Protein AF-A0A1R1XQ41-F1 (afdb_monomer_lite)

Sequence (95 aa):
MIPIRIPEFLYKLKHNLFPDYFLYALLAAGCEILEPHIIDRKKRSDIKYANMAMDILEKICDIHDPYIIWACCLIDSYIWKIIENDKRQVIYGTT

Organism: NCBI:txid133412

Foldseek 3Di:
DDPDPVVVVVVCVVVVVDDLLLVLLVCLLVQCVVCVPPPDPVPRPSVVSLVVSVVVLVVDPDPPDPSSVVSVVSSVNNVVVVVVVVVCCVVPDDD

pLDDT: mean 83.49, std 12.81, range [43.84, 96.12]

Radius of gyration: 15.07 Å; chains: 1; bounding box: 43×27×42 Å

Structure (mmCIF, N/CA/C/O backbone):
data_AF-A0A1R1XQ41-F1
#
_entry.id   AF-A0A1R1XQ41-F1
#
loop_
_atom_site.group_PDB
_atom_site.id
_atom_site.type_symbol
_atom_site.label_atom_id
_atom_site.label_alt_id
_atom_site.label_comp_id
_atom_site.label_asym_id
_atom_site.label_entity_id
_atom_site.label_seq_id
_atom_site.pdbx_PDB_ins_code
_atom_site.Cartn_x
_atom_site.Cartn_y
_atom_site.Cartn_z
_atom_site.occupancy
_atom_site.B_iso_or_equiv
_atom_site.auth_seq_id
_atom_site.auth_comp_id
_atom_site.auth_asym_id
_atom_site.auth_atom_id
_atom_site.pdbx_PDB_model_num
ATOM 1 N N . MET A 1 1 ? -1.255 -15.593 -1.557 1.00 54.53 1 MET A N 1
ATOM 2 C CA . MET A 1 1 ? -2.516 -15.132 -2.185 1.00 54.53 1 MET A CA 1
ATOM 3 C C . MET A 1 1 ? -3.442 -14.643 -1.085 1.00 54.53 1 MET A C 1
ATOM 5 O O . MET A 1 1 ? -3.667 -15.399 -0.148 1.00 54.53 1 MET A O 1
ATOM 9 N N . ILE A 1 2 ? -3.934 -13.403 -1.165 1.00 64.81 2 ILE A N 1
ATOM 10 C CA . ILE A 1 2 ? -4.910 -12.864 -0.204 1.00 64.81 2 ILE A CA 1
ATOM 11 C C . ILE A 1 2 ? -6.256 -13.550 -0.455 1.00 64.81 2 ILE A C 1
ATOM 13 O O . ILE A 1 2 ? -6.736 -13.478 -1.589 1.00 64.81 2 ILE A O 1
ATOM 17 N N . PRO A 1 3 ? -6.899 -14.182 0.544 1.00 71.62 3 PRO A N 1
ATOM 18 C CA . PRO A 1 3 ? -8.284 -14.621 0.419 1.00 71.62 3 PRO A CA 1
ATOM 19 C C . PRO A 1 3 ? -9.196 -13.386 0.462 1.00 71.62 3 PRO A C 1
ATOM 21 O O . PRO A 1 3 ? -9.787 -13.051 1.486 1.00 71.62 3 PRO A O 1
ATOM 24 N N . ILE A 1 4 ? -9.250 -12.647 -0.648 1.00 83.56 4 ILE A N 1
ATOM 25 C CA . ILE A 1 4 ? -9.961 -11.374 -0.728 1.00 83.56 4 ILE A CA 1
ATOM 26 C C . ILE A 1 4 ? -11.426 -11.624 -1.092 1.00 83.56 4 ILE A C 1
ATOM 28 O O . ILE A 1 4 ? -11.752 -12.226 -2.115 1.00 83.56 4 ILE A O 1
ATOM 32 N N . ARG A 1 5 ? -12.342 -11.141 -0.252 1.00 89.69 5 ARG A N 1
ATOM 33 C CA . ARG A 1 5 ? -13.768 -11.090 -0.587 1.00 89.69 5 ARG A CA 1
ATOM 34 C C . ARG A 1 5 ? -14.012 -9.784 -1.328 1.00 89.69 5 ARG A C 1
ATOM 36 O O . ARG A 1 5 ? -14.165 -8.748 -0.693 1.00 89.69 5 ARG A O 1
ATOM 43 N N . ILE A 1 6 ? -14.024 -9.829 -2.662 1.00 89.94 6 ILE A N 1
ATOM 44 C CA . ILE A 1 6 ? -14.079 -8.626 -3.519 1.00 89.94 6 ILE A CA 1
ATOM 45 C C . ILE A 1 6 ? -15.172 -7.626 -3.086 1.00 89.94 6 ILE A C 1
ATOM 47 O O . ILE A 1 6 ? -14.846 -6.449 -2.952 1.00 89.94 6 ILE A O 1
ATOM 51 N N . PRO A 1 7 ? -16.424 -8.033 -2.784 1.00 93.44 7 PRO A N 1
ATOM 52 C CA . PRO A 1 7 ? -17.448 -7.075 -2.360 1.00 93.44 7 PRO A CA 1
ATOM 53 C C . PRO A 1 7 ? -17.092 -6.348 -1.057 1.00 93.44 7 PRO A C 1
ATOM 55 O O . PRO A 1 7 ? -17.263 -5.137 -0.952 1.00 93.44 7 PRO A O 1
ATOM 58 N N . GLU A 1 8 ? -16.555 -7.077 -0.077 1.00 93.06 8 GLU A N 1
ATOM 59 C CA . GLU A 1 8 ? -16.133 -6.522 1.212 1.00 93.06 8 GLU A CA 1
ATOM 60 C C . GLU A 1 8 ? -14.914 -5.611 1.046 1.00 93.06 8 GLU A C 1
ATOM 62 O O . GLU A 1 8 ? -14.850 -4.536 1.639 1.00 93.06 8 GLU A O 1
ATOM 67 N N . PHE A 1 9 ? -13.973 -6.015 0.196 1.00 91.81 9 PHE A N 1
ATOM 68 C CA . PHE A 1 9 ? -12.809 -5.213 -0.146 1.00 91.81 9 PHE A CA 1
ATOM 69 C C . PHE A 1 9 ? -13.217 -3.873 -0.763 1.00 91.81 9 PHE A C 1
ATOM 71 O O . PHE A 1 9 ? -12.800 -2.823 -0.286 1.00 91.81 9 PHE A O 1
ATOM 78 N N . LEU A 1 10 ? -14.084 -3.893 -1.779 1.00 93.25 10 LEU A N 1
ATOM 79 C CA . LEU A 1 10 ? -14.565 -2.676 -2.435 1.00 93.25 10 LEU A CA 1
ATOM 80 C C . LEU A 1 10 ? -15.387 -1.801 -1.485 1.00 93.25 10 LEU A C 1
ATOM 82 O O . LEU A 1 10 ? -15.277 -0.577 -1.531 1.00 93.25 10 LEU A O 1
ATOM 86 N N . TYR A 1 11 ? -16.175 -2.412 -0.598 1.00 95.50 11 TYR A N 1
ATOM 87 C CA . TYR A 1 11 ? -16.883 -1.683 0.448 1.00 95.50 11 TYR A CA 1
ATOM 88 C C . TYR A 1 11 ? -15.907 -0.953 1.376 1.00 95.50 11 TYR A C 1
ATOM 90 O O . TYR A 1 11 ? -16.055 0.251 1.583 1.00 95.50 11 TYR A O 1
ATOM 98 N N . LYS A 1 12 ? -14.890 -1.654 1.891 1.00 94.31 12 LYS A N 1
ATOM 99 C CA . LYS A 1 12 ? -13.859 -1.077 2.763 1.00 94.31 12 LYS A CA 1
ATOM 100 C C . LYS A 1 12 ? -13.067 0.022 2.062 1.00 94.31 12 LYS A C 1
ATOM 102 O O . LYS A 1 12 ? -12.826 1.061 2.666 1.00 94.31 12 LYS A O 1
ATOM 107 N N . LEU A 1 13 ? -12.743 -0.167 0.784 1.00 93.81 13 LEU A N 1
ATOM 108 C CA . LEU A 1 13 ? -12.058 0.830 -0.034 1.00 93.81 13 LEU A CA 1
ATOM 109 C C . LEU A 1 13 ? -12.903 2.098 -0.202 1.00 93.81 13 LEU A C 1
ATOM 111 O O . LEU A 1 13 ? -12.424 3.194 0.054 1.00 93.81 13 LEU A O 1
ATOM 115 N N . LYS A 1 14 ? -14.182 1.954 -0.574 1.00 95.19 14 LYS A N 1
ATOM 116 C CA . LYS A 1 14 ? -15.098 3.089 -0.770 1.00 95.19 14 LYS A CA 1
ATOM 117 C C . LYS A 1 14 ? -15.314 3.908 0.507 1.00 95.19 14 LYS A C 1
ATOM 119 O O . LYS A 1 14 ? -15.548 5.109 0.418 1.00 95.19 14 LYS A O 1
ATOM 124 N N . HIS A 1 15 ? -15.272 3.261 1.670 1.00 96.12 15 HIS A N 1
ATOM 125 C CA . HIS A 1 15 ? -15.528 3.892 2.967 1.00 96.12 15 HIS A CA 1
ATOM 126 C C . HIS A 1 15 ? -14.248 4.194 3.764 1.00 96.12 15 HIS A C 1
ATOM 128 O O . HIS A 1 15 ? -14.353 4.499 4.947 1.00 96.12 15 HIS A O 1
ATOM 134 N N . ASN A 1 16 ? -13.059 4.116 3.148 1.00 92.69 16 ASN A N 1
ATOM 135 C CA . ASN A 1 16 ? -11.762 4.372 3.797 1.00 92.69 16 ASN A CA 1
ATOM 136 C C . ASN A 1 16 ? -11.550 3.571 5.099 1.00 92.69 16 ASN A C 1
ATOM 138 O O . ASN A 1 16 ? -11.079 4.094 6.102 1.00 92.69 16 ASN A O 1
ATOM 142 N N . LEU A 1 17 ? -11.924 2.288 5.090 1.00 94.69 17 LEU A N 1
ATOM 143 C CA . LEU A 1 17 ? -11.797 1.380 6.240 1.00 94.69 17 LEU A CA 1
ATOM 144 C C . LEU A 1 17 ? -10.488 0.579 6.241 1.00 94.69 17 LEU A C 1
ATOM 146 O O . LEU A 1 17 ? -10.310 -0.308 7.076 1.00 94.69 17 LEU A O 1
ATOM 150 N N . PHE A 1 18 ? -9.606 0.833 5.276 1.00 94.19 18 PHE A N 1
ATOM 151 C CA . PHE A 1 18 ? -8.280 0.236 5.247 1.00 94.19 18 PHE A CA 1
ATOM 152 C C . PHE A 1 18 ? -7.262 1.156 5.913 1.00 94.19 18 PHE A C 1
ATOM 154 O O . PHE A 1 18 ? -7.371 2.372 5.767 1.00 94.19 18 PHE A O 1
ATOM 161 N N . PRO A 1 19 ? -6.245 0.591 6.577 1.00 93.50 19 PRO A N 1
ATOM 162 C CA . PRO A 1 19 ? -5.125 1.380 7.055 1.00 93.50 19 PRO A CA 1
ATOM 163 C C . PRO A 1 19 ? -4.357 2.038 5.903 1.00 93.50 19 PRO A C 1
ATOM 165 O O . PRO A 1 19 ? -4.135 1.418 4.857 1.00 93.50 19 PRO A O 1
ATOM 168 N N . ASP A 1 20 ? -3.878 3.259 6.1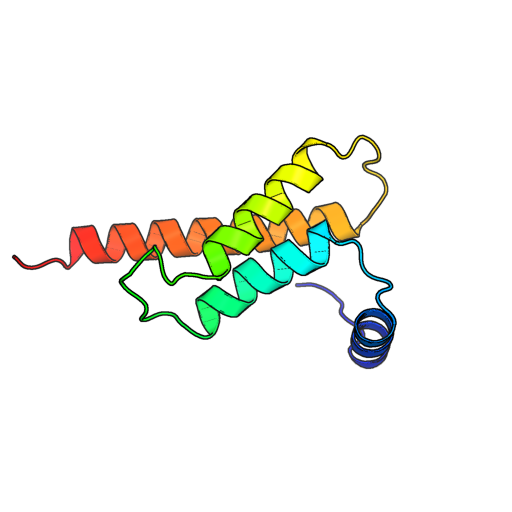30 1.00 94.38 20 ASP A N 1
ATOM 169 C CA . ASP A 1 20 ? -3.145 4.037 5.125 1.00 94.38 20 ASP A CA 1
ATOM 170 C C . ASP A 1 20 ? -1.901 3.304 4.612 1.00 94.38 20 ASP A C 1
ATOM 172 O O . ASP A 1 20 ? -1.656 3.262 3.408 1.00 94.38 20 ASP A O 1
ATOM 176 N N . TYR A 1 21 ? -1.148 2.648 5.501 1.00 94.00 21 TYR A N 1
ATOM 177 C CA . TYR A 1 21 ? 0.046 1.888 5.116 1.00 94.00 21 TYR A CA 1
ATOM 178 C C . TYR A 1 21 ? -0.274 0.752 4.133 1.00 94.00 21 TYR A C 1
ATOM 180 O O . TYR A 1 21 ? 0.496 0.494 3.209 1.00 94.00 21 TYR A O 1
ATOM 188 N N . PHE A 1 22 ? -1.429 0.099 4.292 1.00 94.25 22 PHE A N 1
ATOM 189 C CA . PHE A 1 22 ? -1.877 -0.966 3.400 1.00 94.25 22 PHE A CA 1
ATOM 190 C C . PHE A 1 22 ? -2.305 -0.397 2.046 1.00 94.25 22 PHE A C 1
ATOM 192 O O . PHE A 1 22 ? -1.950 -0.952 1.006 1.00 94.25 22 PHE A O 1
ATOM 199 N N . LEU A 1 23 ? -3.019 0.732 2.044 1.00 95.25 23 LEU A N 1
ATOM 200 C CA . LEU A 1 23 ? -3.414 1.413 0.812 1.00 95.25 23 LEU A CA 1
ATOM 201 C C . LEU A 1 23 ? -2.199 1.913 0.024 1.00 95.25 23 LEU A C 1
ATOM 203 O O . LEU A 1 23 ? -2.137 1.703 -1.186 1.00 95.25 23 LEU A O 1
ATOM 207 N N . TYR A 1 24 ? -1.209 2.510 0.689 1.00 95.75 24 TYR A N 1
ATOM 208 C CA . TYR A 1 24 ? 0.025 2.947 0.037 1.00 95.75 24 TYR A CA 1
ATOM 209 C C . TYR A 1 24 ? 0.844 1.772 -0.503 1.00 95.75 24 TYR A C 1
ATOM 211 O O . TYR A 1 24 ? 1.311 1.837 -1.638 1.00 95.75 24 TYR A O 1
ATOM 219 N N . ALA A 1 25 ? 0.951 0.666 0.240 1.00 94.75 25 ALA A N 1
ATOM 220 C CA . ALA A 1 25 ? 1.608 -0.545 -0.250 1.00 94.75 25 ALA A CA 1
ATOM 221 C C . ALA A 1 25 ? 0.899 -1.127 -1.487 1.00 94.75 25 ALA A C 1
ATOM 223 O O . ALA A 1 25 ? 1.548 -1.519 -2.459 1.00 94.75 25 ALA A O 1
ATOM 224 N N . LEU A 1 26 ? -0.438 -1.132 -1.485 1.00 93.81 26 LEU A N 1
ATOM 225 C CA . LEU A 1 26 ? -1.244 -1.579 -2.620 1.00 93.81 26 LEU A CA 1
ATOM 226 C C . LEU A 1 26 ? -1.063 -0.675 -3.845 1.00 93.81 26 LEU A C 1
ATOM 228 O O . LEU A 1 26 ? -0.929 -1.182 -4.957 1.00 93.81 26 LEU A O 1
ATOM 232 N N . LEU A 1 27 ? -1.039 0.646 -3.651 1.00 93.31 27 LEU A N 1
ATOM 233 C CA . LEU A 1 27 ? -0.800 1.610 -4.726 1.00 93.31 27 LEU A CA 1
ATOM 234 C C . LEU A 1 27 ? 0.615 1.486 -5.293 1.00 93.31 27 LEU A C 1
ATOM 236 O O . LEU A 1 27 ? 0.766 1.512 -6.507 1.00 93.31 27 LEU A O 1
ATOM 240 N N . ALA A 1 28 ? 1.634 1.287 -4.455 1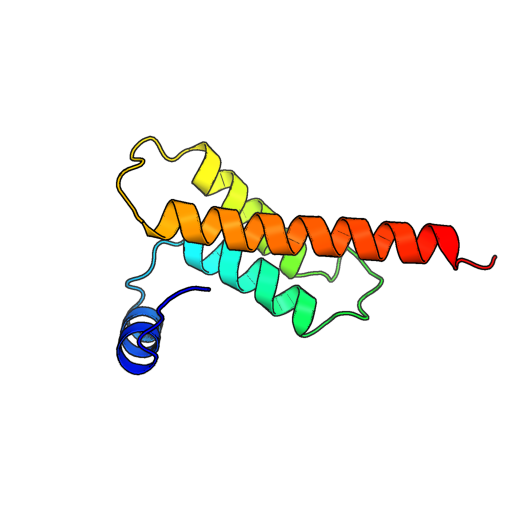.00 92.19 28 ALA A N 1
ATOM 241 C CA . ALA A 1 28 ? 3.005 1.070 -4.914 1.00 92.19 28 ALA A CA 1
ATOM 242 C C . ALA A 1 28 ? 3.102 -0.152 -5.841 1.00 92.19 28 ALA A C 1
ATOM 244 O O . ALA A 1 28 ? 3.560 -0.043 -6.979 1.00 92.19 28 ALA A O 1
ATOM 245 N N . ALA A 1 29 ? 2.587 -1.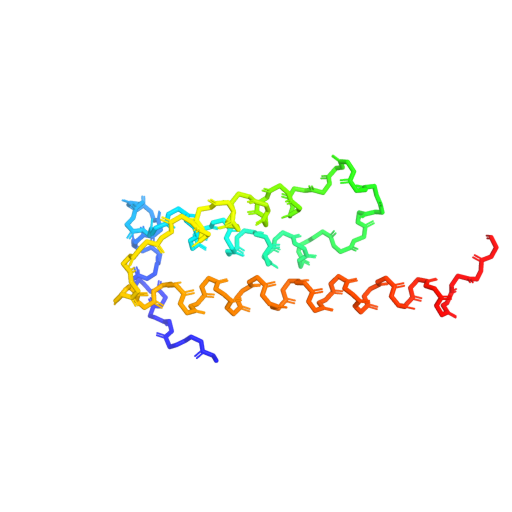297 -5.384 1.00 90.88 29 ALA A N 1
ATOM 246 C CA . ALA A 1 29 ? 2.574 -2.527 -6.169 1.00 90.88 29 ALA A CA 1
ATOM 247 C C . ALA A 1 29 ? 1.690 -2.419 -7.427 1.00 90.88 29 ALA A C 1
ATOM 249 O O . ALA A 1 29 ? 2.028 -2.967 -8.473 1.00 90.88 29 ALA A O 1
ATOM 250 N N . GLY A 1 30 ? 0.559 -1.712 -7.346 1.00 88.25 30 GLY A N 1
ATOM 251 C CA . GLY A 1 30 ? -0.378 -1.547 -8.458 1.00 88.25 30 GLY A CA 1
ATOM 252 C C . GLY A 1 30 ? 0.102 -0.575 -9.540 1.00 88.25 30 GLY A C 1
ATOM 253 O O . GLY A 1 30 ? 0.024 -0.893 -10.726 1.00 88.25 30 GLY A O 1
ATOM 254 N N . CYS A 1 31 ? 0.614 0.596 -9.153 1.00 85.50 31 CYS A N 1
ATOM 255 C CA . CYS A 1 31 ? 1.108 1.619 -10.080 1.00 85.50 31 CYS A CA 1
ATOM 256 C C . CYS A 1 31 ? 2.292 1.111 -10.905 1.00 85.50 31 CYS A C 1
ATOM 258 O O . CYS A 1 31 ? 2.350 1.365 -12.106 1.00 85.50 31 CYS A O 1
ATOM 260 N N . GLU A 1 32 ? 3.189 0.330 -10.301 1.00 82.12 32 GLU A N 1
ATOM 261 C CA . GLU A 1 32 ? 4.318 -0.265 -11.020 1.00 82.12 32 GLU A CA 1
ATOM 262 C C . GLU A 1 32 ? 3.856 -1.237 -12.127 1.00 82.12 32 GLU A C 1
ATOM 264 O O . GLU A 1 32 ? 4.462 -1.291 -13.198 1.00 82.12 32 GLU A O 1
ATOM 269 N N . ILE A 1 33 ? 2.743 -1.954 -11.922 1.00 78.62 33 ILE A N 1
ATOM 270 C CA . ILE A 1 33 ? 2.155 -2.847 -12.934 1.00 78.62 33 ILE A CA 1
ATOM 271 C C . ILE A 1 33 ? 1.481 -2.057 -14.060 1.00 78.62 33 ILE A C 1
ATOM 273 O O . ILE A 1 33 ? 1.533 -2.479 -15.215 1.00 78.62 33 ILE A O 1
ATOM 277 N N . LEU A 1 34 ? 0.827 -0.942 -13.728 1.00 77.75 34 LEU A N 1
ATOM 278 C CA . LEU A 1 34 ? 0.095 -0.109 -14.686 1.00 77.75 34 LEU A CA 1
ATOM 279 C C . LEU A 1 34 ? 1.032 0.695 -15.595 1.00 77.75 34 LEU A C 1
ATOM 281 O O . LEU A 1 34 ? 0.715 0.907 -16.764 1.00 77.75 34 LEU A O 1
ATOM 285 N N . GLU A 1 35 ? 2.189 1.115 -15.082 1.00 70.25 35 GLU A N 1
ATOM 286 C CA . GLU A 1 35 ? 3.116 2.008 -15.783 1.00 70.25 35 GLU A CA 1
ATOM 287 C C . GLU A 1 35 ? 4.550 1.432 -15.891 1.00 70.25 35 GLU A C 1
ATOM 289 O O . GLU A 1 35 ? 5.527 2.109 -15.551 1.00 70.25 35 GLU A O 1
ATOM 294 N N . PRO A 1 36 ? 4.743 0.208 -16.427 1.00 65.81 36 PRO A N 1
ATOM 295 C CA . PRO A 1 36 ? 6.037 -0.485 -16.388 1.00 65.81 36 PRO A CA 1
ATOM 296 C C . PRO A 1 36 ? 7.131 0.204 -17.224 1.00 65.81 36 PRO A C 1
ATOM 298 O O . PRO A 1 36 ? 8.322 -0.026 -17.012 1.00 65.81 36 PRO A O 1
ATOM 301 N N . HIS A 1 37 ? 6.744 1.064 -18.173 1.00 64.12 37 HIS A N 1
ATOM 302 C CA . HIS A 1 37 ? 7.644 1.705 -19.137 1.00 64.12 37 HIS A CA 1
ATOM 303 C C . HIS A 1 37 ? 8.079 3.126 -18.755 1.00 64.12 37 HIS A C 1
ATOM 305 O O . HIS A 1 37 ? 8.784 3.772 -19.533 1.00 64.12 37 HIS A O 1
ATOM 311 N N . ILE A 1 38 ? 7.702 3.643 -17.580 1.00 64.56 38 ILE A N 1
ATOM 312 C CA . ILE A 1 38 ? 8.193 4.956 -17.145 1.00 64.56 38 ILE A CA 1
ATOM 313 C C . ILE A 1 38 ? 9.655 4.817 -16.711 1.00 64.56 38 ILE A C 1
ATOM 315 O O . ILE A 1 38 ? 9.972 4.367 -15.610 1.00 64.56 38 ILE A O 1
ATOM 319 N N . ILE A 1 39 ? 10.566 5.209 -17.600 1.00 61.09 39 ILE A N 1
ATOM 320 C CA . ILE A 1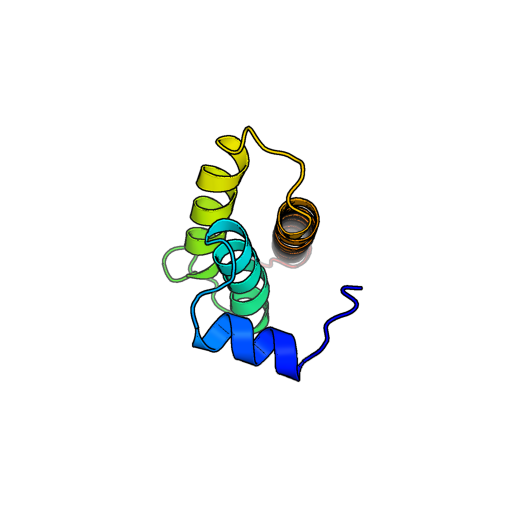 39 ? 12.016 5.223 -17.345 1.00 61.09 39 ILE A CA 1
ATOM 321 C C . ILE A 1 39 ? 12.379 6.344 -16.353 1.00 61.09 39 ILE A C 1
ATOM 323 O O . ILE A 1 39 ? 13.298 6.209 -15.547 1.00 61.09 39 ILE A O 1
ATOM 327 N N . ASP A 1 40 ? 11.627 7.448 -16.363 1.00 66.75 40 ASP A N 1
ATOM 328 C CA . ASP A 1 40 ? 11.890 8.598 -15.501 1.00 66.75 40 ASP A CA 1
ATOM 329 C C . ASP A 1 40 ? 11.413 8.355 -14.060 1.00 66.75 40 ASP A C 1
ATOM 331 O O . ASP A 1 40 ? 10.231 8.500 -13.731 1.00 66.75 40 ASP A O 1
ATOM 335 N N . ARG A 1 41 ? 12.364 8.047 -13.170 1.00 64.38 41 ARG A N 1
ATOM 336 C CA . ARG A 1 41 ? 12.123 7.870 -11.728 1.00 64.38 41 ARG A CA 1
ATOM 337 C C . ARG A 1 41 ? 11.455 9.077 -11.059 1.00 64.38 41 ARG A C 1
ATOM 339 O O . ARG A 1 41 ? 10.826 8.898 -10.024 1.00 64.38 41 ARG A O 1
ATOM 346 N N . LYS A 1 42 ? 11.539 10.294 -11.614 1.00 62.97 42 LYS A N 1
ATOM 347 C CA . LYS A 1 42 ? 10.852 11.469 -11.040 1.00 62.97 42 LYS A CA 1
ATOM 348 C C . LYS A 1 42 ? 9.349 11.490 -11.327 1.00 62.97 42 LYS A C 1
ATOM 350 O O . LYS A 1 42 ? 8.608 12.152 -10.600 1.00 62.97 42 LYS A O 1
ATOM 355 N N . LYS A 1 43 ? 8.897 10.773 -12.360 1.00 68.75 43 LYS A N 1
ATOM 356 C CA . LYS A 1 43 ? 7.475 10.635 -12.718 1.00 68.75 43 LYS A CA 1
ATOM 357 C C . LYS A 1 43 ? 6.811 9.415 -12.083 1.00 68.75 43 LYS A C 1
ATOM 359 O O . LYS A 1 43 ? 5.590 9.322 -12.100 1.00 68.75 43 LYS A O 1
ATOM 364 N N . ARG A 1 44 ? 7.607 8.526 -11.491 1.00 75.62 44 ARG A N 1
ATOM 365 C CA . ARG A 1 44 ? 7.167 7.300 -10.828 1.00 75.62 44 ARG A CA 1
ATOM 366 C C . ARG A 1 44 ? 6.412 7.592 -9.531 1.00 75.62 44 ARG A C 1
ATOM 368 O O . ARG A 1 44 ? 6.985 8.035 -8.532 1.00 75.62 44 ARG A O 1
ATOM 375 N N . SER A 1 45 ? 5.095 7.414 -9.583 1.00 82.50 45 SER A N 1
ATOM 376 C CA . SER A 1 45 ? 4.186 7.578 -8.445 1.00 82.50 45 SER A CA 1
ATOM 377 C C . SER A 1 45 ? 4.294 6.408 -7.457 1.00 82.50 45 SER A C 1
ATOM 379 O O . SER A 1 45 ? 4.201 6.621 -6.249 1.00 82.50 45 SER A O 1
ATOM 381 N N . ASP A 1 46 ? 4.621 5.216 -7.957 1.00 86.62 46 ASP A N 1
ATOM 382 C CA . ASP A 1 46 ? 4.914 3.985 -7.219 1.00 86.62 46 ASP A CA 1
ATOM 383 C C . ASP A 1 46 ? 5.988 4.181 -6.138 1.00 86.62 46 ASP A C 1
ATOM 385 O O . ASP A 1 46 ? 5.772 3.800 -4.988 1.00 86.62 46 ASP A O 1
ATOM 389 N N . ILE A 1 47 ? 7.090 4.878 -6.451 1.00 88.50 47 ILE A N 1
ATOM 390 C CA . ILE A 1 47 ? 8.168 5.159 -5.480 1.00 88.50 47 ILE A CA 1
ATOM 391 C C . ILE A 1 47 ? 7.658 6.001 -4.305 1.00 88.50 47 ILE A C 1
ATOM 393 O O . ILE A 1 47 ? 8.025 5.760 -3.155 1.00 88.50 47 ILE A O 1
ATOM 397 N N . LYS A 1 48 ? 6.798 6.990 -4.577 1.00 90.88 48 LYS A N 1
ATOM 398 C CA . LYS A 1 48 ? 6.247 7.857 -3.527 1.00 90.88 48 LYS A CA 1
ATOM 399 C C . LYS A 1 48 ? 5.357 7.059 -2.582 1.00 90.88 48 LYS A C 1
ATOM 401 O O . LYS A 1 48 ? 5.488 7.205 -1.370 1.00 90.88 48 LYS A O 1
ATOM 406 N N . TYR A 1 49 ? 4.495 6.206 -3.130 1.00 93.38 49 TYR A N 1
ATOM 407 C CA . TYR A 1 49 ? 3.618 5.357 -2.330 1.00 93.38 49 TYR A CA 1
ATOM 408 C C . TYR A 1 49 ? 4.400 4.313 -1.531 1.00 93.38 49 TYR A C 1
ATOM 410 O O . TYR A 1 49 ? 4.097 4.105 -0.361 1.00 93.38 49 TYR A O 1
ATOM 418 N N . ALA A 1 50 ? 5.450 3.722 -2.107 1.00 92.50 50 ALA A N 1
ATOM 419 C CA . ALA A 1 50 ? 6.305 2.777 -1.394 1.00 92.50 50 ALA A CA 1
ATOM 420 C C . ALA A 1 50 ? 6.978 3.427 -0.177 1.00 92.50 50 ALA A C 1
ATOM 422 O O . ALA A 1 50 ? 6.903 2.886 0.923 1.00 92.50 50 ALA A O 1
ATOM 423 N N . ASN A 1 51 ? 7.553 4.623 -0.350 1.00 92.62 51 ASN A N 1
ATOM 424 C CA . ASN A 1 51 ? 8.174 5.360 0.751 1.00 92.62 51 ASN A CA 1
ATOM 425 C C . ASN A 1 51 ? 7.153 5.724 1.839 1.00 92.62 51 ASN A C 1
ATOM 427 O O . ASN A 1 51 ? 7.423 5.522 3.016 1.00 92.62 51 ASN A O 1
ATOM 431 N N . MET A 1 52 ? 5.956 6.193 1.462 1.00 94.19 52 MET A N 1
ATOM 432 C CA . MET A 1 52 ? 4.889 6.483 2.431 1.00 94.19 52 MET A CA 1
ATOM 433 C C . MET A 1 52 ? 4.452 5.235 3.206 1.00 94.19 52 MET A C 1
ATOM 435 O O . MET A 1 52 ? 4.223 5.310 4.410 1.00 94.19 52 MET A O 1
ATOM 439 N N . ALA A 1 53 ? 4.342 4.086 2.536 1.00 94.00 53 ALA A N 1
ATOM 440 C CA . ALA A 1 53 ? 4.009 2.829 3.192 1.00 94.00 53 ALA A CA 1
ATOM 441 C C . ALA A 1 53 ? 5.091 2.419 4.201 1.00 94.00 53 ALA A C 1
ATOM 443 O O . ALA A 1 53 ? 4.757 2.092 5.337 1.00 94.00 53 ALA A O 1
ATOM 444 N N . MET A 1 54 ? 6.369 2.476 3.810 1.00 93.50 54 MET A N 1
ATOM 445 C CA . MET A 1 54 ? 7.501 2.132 4.680 1.00 93.50 54 MET A CA 1
ATOM 446 C C . MET A 1 54 ? 7.600 3.072 5.885 1.00 93.50 54 MET A C 1
ATOM 448 O O . MET A 1 54 ? 7.665 2.592 7.013 1.00 93.50 54 MET A O 1
ATOM 452 N N . ASP A 1 55 ? 7.483 4.387 5.676 1.00 94.50 55 ASP A N 1
ATOM 453 C CA . ASP A 1 55 ? 7.519 5.394 6.746 1.00 94.50 55 ASP A CA 1
ATOM 454 C C . ASP A 1 55 ? 6.441 5.173 7.817 1.00 94.50 55 ASP A C 1
ATOM 456 O O . ASP A 1 55 ? 6.629 5.556 8.977 1.00 94.50 55 ASP A O 1
ATOM 460 N N . ILE A 1 56 ? 5.280 4.634 7.427 1.00 93.25 56 ILE A N 1
ATOM 461 C CA . ILE A 1 56 ? 4.210 4.297 8.368 1.00 93.25 56 ILE A CA 1
ATOM 462 C C . ILE A 1 56 ? 4.494 2.941 9.009 1.00 93.25 56 ILE A C 1
ATOM 464 O O . ILE A 1 56 ? 4.436 2.858 10.231 1.00 93.25 56 ILE A O 1
ATOM 468 N N . LEU A 1 57 ? 4.839 1.912 8.224 1.00 90.88 57 LEU A N 1
ATOM 469 C CA . LEU A 1 57 ? 5.142 0.563 8.721 1.00 90.88 57 LEU A CA 1
ATOM 470 C C . LEU A 1 57 ? 6.254 0.565 9.780 1.00 90.88 57 LEU A C 1
ATOM 472 O O . LEU A 1 57 ? 6.117 -0.113 10.794 1.00 90.88 57 LEU A O 1
ATOM 476 N N . GLU A 1 58 ? 7.307 1.366 9.601 1.00 89.62 58 GLU A N 1
ATOM 477 C CA . GLU A 1 58 ? 8.413 1.499 10.564 1.00 89.62 58 GLU A CA 1
ATOM 478 C C . GLU A 1 58 ? 7.980 2.065 11.925 1.00 89.62 58 GLU A C 1
ATOM 480 O O . GLU A 1 58 ? 8.645 1.843 12.936 1.00 89.62 58 GLU A O 1
ATOM 485 N N . LYS A 1 59 ? 6.863 2.798 11.969 1.00 90.62 59 LYS A N 1
ATOM 486 C CA . LYS A 1 59 ? 6.340 3.441 13.185 1.00 90.62 59 LYS A CA 1
ATOM 487 C C . LYS A 1 59 ? 5.256 2.614 13.874 1.00 90.62 59 LYS A C 1
ATOM 489 O O . LYS A 1 59 ? 4.773 3.016 14.934 1.00 90.62 59 LYS A O 1
ATOM 494 N N . ILE A 1 60 ? 4.840 1.490 13.290 1.00 85.31 60 ILE A N 1
ATOM 495 C CA . ILE A 1 60 ? 3.792 0.648 13.867 1.00 85.31 60 ILE A CA 1
ATOM 496 C C . ILE A 1 60 ? 4.367 -0.142 15.046 1.00 85.31 60 ILE A C 1
ATOM 498 O O . ILE A 1 60 ? 5.216 -1.011 14.880 1.00 85.31 60 ILE A O 1
ATOM 502 N N . CYS A 1 61 ? 3.849 0.131 16.245 1.00 65.31 61 CYS A N 1
ATOM 503 C CA . CYS A 1 61 ? 4.109 -0.681 17.438 1.00 65.31 61 CYS A CA 1
ATOM 504 C C . CYS A 1 61 ? 3.109 -1.834 17.613 1.00 65.31 61 CYS A C 1
ATOM 506 O O . CYS A 1 61 ? 3.407 -2.787 18.330 1.00 65.31 61 CYS A O 1
ATOM 508 N N . ASP A 1 62 ? 1.921 -1.751 17.004 1.00 71.75 62 ASP A N 1
ATOM 509 C CA . ASP A 1 62 ? 0.872 -2.760 17.171 1.00 71.75 62 ASP A CA 1
ATOM 510 C C . ASP A 1 62 ? 0.871 -3.764 16.014 1.00 71.75 62 ASP A C 1
ATOM 512 O O . ASP A 1 62 ? 0.354 -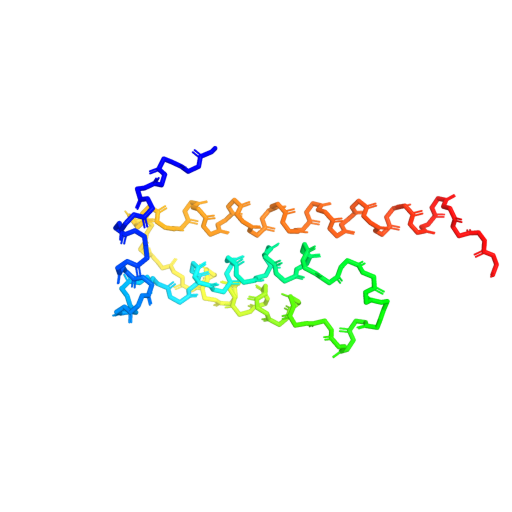3.502 14.932 1.00 71.75 62 ASP A O 1
ATOM 516 N N . ILE A 1 63 ? 1.473 -4.925 16.257 1.00 75.94 63 ILE A N 1
ATOM 517 C CA . ILE A 1 63 ? 1.678 -6.005 15.281 1.00 75.94 63 ILE A CA 1
ATOM 518 C C . ILE A 1 63 ? 0.463 -6.934 15.102 1.00 75.94 63 ILE A C 1
ATOM 520 O O . ILE A 1 63 ? 0.548 -7.906 14.352 1.00 75.94 63 ILE A O 1
ATOM 524 N N . HIS A 1 64 ? -0.661 -6.675 15.778 1.00 83.94 64 HIS A N 1
ATOM 525 C CA . HIS A 1 64 ? -1.840 -7.550 15.715 1.00 83.94 64 HIS A CA 1
ATOM 526 C C . HIS A 1 64 ? -2.726 -7.312 14.485 1.00 83.94 64 HIS A C 1
ATOM 528 O O . HIS A 1 64 ? -3.646 -8.095 14.240 1.00 83.94 64 HIS A O 1
ATOM 534 N N . ASP A 1 65 ? -2.471 -6.257 13.707 1.00 86.19 65 ASP A N 1
ATOM 535 C CA . ASP A 1 65 ? -3.241 -5.975 12.500 1.00 86.19 65 ASP A CA 1
ATOM 536 C C . ASP A 1 65 ? -2.791 -6.883 11.331 1.00 86.19 65 ASP A C 1
ATOM 538 O O . ASP A 1 65 ? -1.662 -6.759 10.841 1.00 86.19 65 ASP A O 1
ATOM 542 N N . PRO A 1 66 ? -3.658 -7.781 10.818 1.00 88.06 66 PRO A N 1
ATOM 543 C CA . PRO A 1 66 ? -3.314 -8.650 9.695 1.00 88.06 66 PRO A CA 1
ATOM 544 C C . PRO A 1 66 ? -2.997 -7.885 8.401 1.00 88.06 66 PRO A C 1
ATOM 546 O O . PRO A 1 66 ? -2.354 -8.451 7.512 1.00 88.06 66 PRO A O 1
ATOM 549 N N . TYR A 1 67 ? -3.415 -6.621 8.259 1.00 90.44 67 TYR A N 1
ATOM 550 C CA . TYR A 1 67 ? -3.051 -5.803 7.101 1.00 90.44 67 TYR A CA 1
ATOM 551 C C . TYR A 1 67 ? -1.550 -5.500 7.045 1.00 90.44 67 TYR A C 1
ATOM 553 O O . TYR A 1 67 ? -1.048 -5.261 5.948 1.00 90.44 67 TYR A O 1
ATOM 561 N N . ILE A 1 68 ? -0.817 -5.575 8.165 1.00 92.19 68 ILE A N 1
ATOM 562 C CA . ILE A 1 68 ? 0.644 -5.386 8.207 1.00 92.19 68 ILE A CA 1
ATOM 563 C C . ILE A 1 68 ? 1.334 -6.443 7.355 1.00 92.19 68 ILE A C 1
ATOM 565 O O . ILE A 1 68 ? 2.119 -6.108 6.473 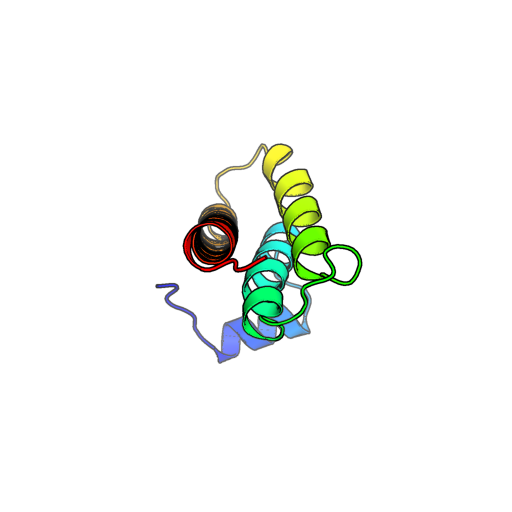1.00 92.19 68 ILE A O 1
ATOM 569 N N . ILE A 1 69 ? 0.981 -7.717 7.555 1.00 90.81 69 ILE A N 1
ATOM 570 C CA . ILE A 1 69 ? 1.555 -8.835 6.795 1.00 90.81 69 ILE A CA 1
ATOM 571 C C . ILE A 1 69 ? 1.319 -8.621 5.299 1.00 90.81 69 ILE A C 1
ATOM 573 O O . ILE A 1 69 ? 2.220 -8.804 4.483 1.00 90.81 69 ILE A O 1
ATOM 577 N N . TRP A 1 70 ? 0.114 -8.185 4.931 1.00 91.44 70 TRP A N 1
ATOM 578 C CA . TRP A 1 70 ? -0.217 -7.946 3.533 1.00 91.44 70 TRP A CA 1
ATOM 579 C C . TRP A 1 70 ? 0.480 -6.727 2.943 1.00 91.44 70 TRP A C 1
ATOM 581 O O . TRP A 1 70 ? 0.920 -6.793 1.798 1.00 91.44 70 TRP A O 1
ATOM 591 N N . ALA A 1 71 ? 0.621 -5.648 3.708 1.00 93.75 71 ALA A N 1
ATOM 592 C CA . ALA A 1 71 ? 1.395 -4.487 3.300 1.00 93.75 71 ALA A CA 1
ATOM 593 C C . ALA A 1 71 ? 2.867 -4.861 3.075 1.00 93.75 71 ALA A C 1
ATOM 595 O O . ALA A 1 71 ? 3.417 -4.517 2.031 1.00 93.75 71 ALA A O 1
ATOM 596 N N . CYS A 1 72 ? 3.469 -5.649 3.972 1.00 92.31 72 CYS A N 1
ATOM 597 C CA . CYS A 1 72 ? 4.820 -6.182 3.791 1.00 92.31 72 CYS A CA 1
ATOM 598 C C . CYS A 1 72 ? 4.924 -7.022 2.512 1.00 92.31 72 CYS A C 1
ATOM 600 O O . CYS A 1 72 ? 5.765 -6.729 1.675 1.00 92.31 72 CYS A O 1
ATOM 602 N N . CYS A 1 73 ? 4.018 -7.982 2.284 1.00 93.06 73 CYS A N 1
ATOM 603 C CA . CYS A 1 73 ? 4.033 -8.787 1.057 1.00 93.06 73 CYS A CA 1
ATOM 604 C C . CYS A 1 73 ? 3.917 -7.945 -0.227 1.00 93.06 73 CYS A C 1
ATOM 606 O O . CYS A 1 73 ? 4.533 -8.277 -1.240 1.00 93.06 73 CYS A O 1
ATOM 608 N N . LEU A 1 74 ? 3.108 -6.881 -0.212 1.00 93.62 74 LEU A N 1
ATOM 609 C CA . LEU A 1 74 ? 2.950 -5.973 -1.351 1.00 93.62 74 LEU A CA 1
ATOM 610 C C . LEU A 1 74 ? 4.233 -5.171 -1.607 1.00 93.62 74 LEU A C 1
ATOM 612 O O . LEU A 1 74 ? 4.671 -5.080 -2.754 1.00 93.62 74 LEU A O 1
ATOM 616 N N . ILE A 1 75 ? 4.858 -4.647 -0.549 1.00 93.88 75 ILE A N 1
ATOM 617 C CA . ILE A 1 75 ? 6.137 -3.931 -0.634 1.00 93.88 75 ILE A CA 1
ATOM 618 C C . ILE A 1 75 ? 7.265 -4.863 -1.082 1.00 93.88 75 ILE A C 1
ATOM 620 O O . ILE A 1 75 ? 8.007 -4.509 -1.995 1.00 93.88 75 ILE A O 1
ATOM 624 N N . ASP A 1 76 ? 7.351 -6.073 -0.532 1.00 92.50 76 ASP A N 1
ATOM 625 C CA . ASP A 1 76 ? 8.341 -7.077 -0.930 1.00 92.50 76 ASP A CA 1
ATOM 626 C C . ASP A 1 76 ? 8.202 -7.429 -2.414 1.00 92.50 76 ASP A C 1
ATOM 628 O O . ASP A 1 76 ? 9.189 -7.455 -3.152 1.00 92.50 76 ASP A O 1
ATOM 632 N N . SER A 1 77 ? 6.967 -7.641 -2.883 1.00 91.25 77 SER A N 1
ATOM 633 C CA . SER A 1 77 ? 6.688 -7.906 -4.297 1.00 91.25 77 SER A CA 1
ATOM 634 C C . SER A 1 77 ? 7.099 -6.738 -5.195 1.00 91.25 77 SER A C 1
ATOM 636 O O . SER A 1 77 ? 7.615 -6.960 -6.292 1.00 91.25 77 SER A O 1
ATOM 638 N N . TYR A 1 78 ? 6.862 -5.504 -4.754 1.00 90.81 78 TYR A N 1
ATOM 639 C CA . TYR A 1 78 ? 7.249 -4.296 -5.477 1.00 90.81 78 TYR A CA 1
ATOM 640 C C . TYR A 1 78 ? 8.778 -4.149 -5.555 1.00 90.81 78 TYR A C 1
ATOM 642 O O . TYR A 1 78 ? 9.332 -3.985 -6.646 1.00 90.81 78 TYR A O 1
ATOM 650 N N . ILE A 1 79 ? 9.477 -4.293 -4.425 1.00 89.56 79 ILE A N 1
ATOM 651 C CA . ILE A 1 79 ? 10.942 -4.207 -4.345 1.00 89.56 79 ILE A CA 1
ATOM 652 C C . ILE A 1 79 ? 11.592 -5.290 -5.206 1.00 89.56 79 ILE A C 1
ATOM 654 O O . ILE A 1 79 ? 12.496 -4.991 -5.989 1.00 89.56 79 ILE A O 1
ATOM 658 N N . TRP A 1 80 ? 11.116 -6.535 -5.107 1.00 89.31 80 TRP A N 1
ATOM 659 C CA . TRP A 1 80 ? 11.626 -7.647 -5.907 1.00 89.31 80 TRP A CA 1
ATOM 660 C C . TRP A 1 80 ? 11.585 -7.328 -7.401 1.00 89.31 80 TRP A C 1
ATOM 662 O O . TRP A 1 80 ? 12.574 -7.508 -8.116 1.00 89.31 80 TRP A O 1
ATOM 672 N N . LYS A 1 81 ? 10.451 -6.801 -7.868 1.00 84.88 81 LYS A N 1
ATOM 673 C CA . LYS A 1 81 ? 10.244 -6.485 -9.278 1.00 84.88 81 LYS A CA 1
ATOM 674 C C . LYS A 1 81 ? 11.100 -5.309 -9.746 1.00 84.88 81 LYS A C 1
ATOM 676 O O . LYS A 1 81 ? 11.637 -5.360 -10.851 1.00 84.88 81 LYS A O 1
ATOM 681 N N . ILE A 1 82 ? 11.310 -4.291 -8.909 1.00 83.62 82 ILE A N 1
ATOM 682 C CA . ILE A 1 82 ? 12.270 -3.217 -9.209 1.00 83.62 82 ILE A CA 1
ATOM 683 C C . ILE A 1 82 ? 13.684 -3.765 -9.356 1.00 83.62 82 ILE A C 1
ATOM 685 O O . ILE A 1 82 ? 14.347 -3.450 -10.341 1.00 83.62 82 ILE A O 1
ATOM 689 N N . ILE A 1 83 ? 14.136 -4.596 -8.415 1.00 85.69 83 ILE A N 1
ATOM 690 C CA . ILE A 1 83 ? 15.472 -5.203 -8.463 1.00 85.69 83 ILE A CA 1
ATOM 691 C C . ILE A 1 83 ? 15.627 -6.048 -9.731 1.00 85.69 83 ILE A C 1
ATOM 693 O O . ILE A 1 83 ? 16.672 -6.019 -10.378 1.00 85.69 83 ILE A O 1
ATOM 697 N N . GLU A 1 84 ? 14.598 -6.807 -10.104 1.00 84.31 84 GLU A N 1
ATOM 698 C CA . GLU A 1 84 ? 14.610 -7.603 -11.327 1.00 84.31 84 GLU A CA 1
ATOM 699 C C . GLU A 1 84 ? 14.664 -6.727 -12.587 1.00 84.31 84 GLU A C 1
ATOM 701 O O . GLU A 1 84 ? 15.457 -7.000 -13.490 1.00 84.31 84 GLU A O 1
ATOM 706 N N . ASN A 1 85 ? 13.872 -5.657 -12.645 1.00 77.69 85 ASN A N 1
ATOM 707 C CA . ASN A 1 85 ? 13.884 -4.711 -13.759 1.00 77.69 85 ASN A CA 1
ATOM 708 C C . ASN A 1 85 ? 15.237 -3.995 -13.889 1.00 77.69 85 ASN A C 1
ATOM 710 O O . ASN A 1 85 ? 15.740 -3.857 -15.002 1.00 77.69 85 ASN A O 1
ATOM 714 N N . ASP A 1 86 ? 15.852 -3.598 -12.773 1.00 76.62 86 ASP A N 1
ATOM 715 C CA . ASP A 1 86 ? 17.182 -2.980 -12.743 1.00 76.62 86 ASP A CA 1
ATOM 716 C C . ASP A 1 86 ? 18.254 -3.955 -13.259 1.00 76.62 86 ASP A C 1
ATOM 718 O O . ASP A 1 86 ? 19.008 -3.633 -14.176 1.00 76.62 86 ASP A O 1
ATOM 722 N N . LYS A 1 87 ? 18.231 -5.215 -12.795 1.00 75.50 87 LYS A N 1
ATOM 723 C CA . LYS A 1 87 ? 19.096 -6.284 -13.328 1.00 75.50 87 LYS A CA 1
ATOM 724 C C . LYS A 1 87 ? 18.899 -6.496 -14.827 1.00 75.50 87 LYS A C 1
ATOM 726 O O . LYS A 1 87 ? 19.879 -6.661 -15.546 1.00 75.50 87 LYS A O 1
ATOM 731 N N . ARG A 1 88 ? 17.656 -6.491 -15.321 1.00 68.69 88 ARG A N 1
ATOM 732 C CA . ARG A 1 88 ? 17.373 -6.613 -16.760 1.00 68.69 88 ARG A CA 1
ATOM 733 C C . ARG A 1 88 ? 17.936 -5.427 -17.545 1.00 68.69 88 ARG A C 1
ATOM 735 O O . ARG A 1 88 ? 18.499 -5.653 -18.608 1.00 68.69 88 ARG A O 1
ATOM 742 N N . GLN A 1 89 ? 17.853 -4.200 -17.031 1.00 64.94 89 GLN A N 1
ATOM 743 C CA . GLN A 1 89 ? 18.480 -3.044 -17.682 1.00 64.94 89 GLN A CA 1
ATOM 744 C C . GLN A 1 89 ? 20.011 -3.137 -17.693 1.00 64.94 89 GLN A C 1
ATOM 746 O O . GLN A 1 89 ? 20.622 -2.799 -18.699 1.00 64.94 89 GLN A O 1
ATOM 751 N N . VAL A 1 90 ? 20.635 -3.657 -16.632 1.00 66.44 90 VAL A N 1
ATOM 752 C CA . VAL A 1 90 ? 22.093 -3.871 -16.578 1.00 66.44 90 VAL A CA 1
ATOM 753 C C . VAL A 1 90 ? 22.553 -4.997 -17.516 1.00 66.44 90 VAL A C 1
ATOM 755 O O . VAL A 1 90 ? 23.610 -4.889 -18.127 1.00 66.44 90 VAL A O 1
ATOM 758 N N . ILE A 1 91 ? 21.778 -6.080 -17.642 1.00 60.56 91 ILE A N 1
ATOM 759 C CA . ILE A 1 91 ? 22.129 -7.243 -18.479 1.00 60.56 91 ILE A CA 1
ATOM 760 C C . ILE A 1 91 ? 21.860 -6.976 -19.969 1.00 60.56 91 ILE A C 1
ATOM 762 O O . ILE A 1 91 ? 22.585 -7.494 -20.816 1.00 60.56 91 ILE A O 1
ATOM 766 N N . TYR A 1 92 ? 20.828 -6.188 -20.297 1.00 57.03 92 TYR A N 1
ATOM 767 C CA . TYR A 1 92 ? 20.392 -5.945 -21.677 1.00 57.03 92 TYR A CA 1
ATOM 768 C C . TYR A 1 92 ? 20.640 -4.516 -22.200 1.00 57.03 92 TYR A C 1
ATOM 770 O O . TYR A 1 92 ? 20.405 -4.290 -23.382 1.00 57.03 92 TYR A O 1
ATOM 778 N N . GLY A 1 93 ? 21.133 -3.569 -21.391 1.00 52.41 93 GLY A N 1
ATOM 779 C CA . GLY A 1 93 ? 21.680 -2.291 -21.876 1.00 52.41 93 GLY A CA 1
ATOM 780 C C . GLY A 1 93 ? 23.068 -2.538 -22.474 1.00 52.41 93 GLY A C 1
ATOM 781 O O . GLY A 1 93 ? 23.983 -2.888 -21.737 1.00 52.41 93 GLY A O 1
ATOM 782 N N . THR A 1 94 ? 23.314 -2.551 -23.790 1.00 49.69 94 THR A N 1
ATOM 783 C CA . THR A 1 94 ? 23.121 -1.504 -24.816 1.00 49.69 94 THR A CA 1
ATOM 784 C C . THR A 1 94 ? 23.443 -0.089 -24.345 1.00 49.69 94 THR A C 1
ATOM 786 O O . THR A 1 94 ? 22.909 0.392 -23.350 1.00 49.69 94 THR A O 1
ATOM 789 N N . THR A 1 95 ? 24.369 0.483 -25.112 1.00 43.84 95 THR A N 1
ATOM 790 C CA . THR A 1 95 ? 25.121 1.737 -25.008 1.00 43.84 95 THR A CA 1
ATOM 791 C C . THR A 1 95 ? 24.253 2.984 -24.949 1.00 43.84 95 THR A C 1
ATOM 793 O O . THR A 1 95 ? 23.157 2.964 -25.551 1.00 43.84 95 THR A O 1
#

Secondary structure (DSSP, 8-state):
-----HHHHHHHHHTT-S-HHHHHHHHHHHHHHH-TT---TTT-HHHHHHHHHHHHHTT---TT-HHHHHHHHHHHHHHHHHHHHHHHHHHH---